Protein AF-A0A2A2HM88-F1 (afdb_monomer_lite)

Structure (mmCIF, N/CA/C/O backbone):
data_AF-A0A2A2HM88-F1
#
_entry.id   AF-A0A2A2HM88-F1
#
loop_
_atom_site.group_PDB
_atom_site.id
_atom_site.type_symbol
_atom_site.label_atom_id
_atom_site.label_alt_id
_atom_site.label_comp_id
_atom_site.label_asym_id
_atom_site.label_entity_id
_atom_site.label_seq_id
_atom_site.pdbx_PDB_ins_code
_atom_site.Cartn_x
_atom_site.Cartn_y
_atom_site.Cartn_z
_atom_site.occupancy
_atom_site.B_iso_or_equiv
_atom_site.auth_seq_id
_atom_site.auth_comp_id
_atom_site.auth_asym_id
_atom_site.auth_atom_id
_atom_site.pdbx_PDB_model_num
ATOM 1 N N . MET A 1 1 ? -1.600 10.017 25.098 1.00 60.62 1 MET A N 1
ATOM 2 C CA . MET A 1 1 ? -2.447 9.110 24.279 1.00 60.62 1 MET A CA 1
ATOM 3 C C . MET A 1 1 ? -2.686 9.650 22.866 1.00 60.62 1 MET A C 1
ATOM 5 O O . MET A 1 1 ? -2.336 8.953 21.924 1.00 60.62 1 MET A O 1
ATOM 9 N N . LYS A 1 2 ? -3.206 10.880 22.681 1.00 74.38 2 LYS A N 1
ATOM 10 C CA . LYS A 1 2 ? -3.435 11.463 21.337 1.00 74.38 2 LYS A CA 1
ATOM 11 C C . LYS A 1 2 ? -2.171 11.569 20.471 1.00 74.38 2 LYS A C 1
ATOM 13 O O . LYS A 1 2 ? -2.254 11.332 19.272 1.00 74.38 2 LYS A O 1
ATOM 18 N N . ASP A 1 3 ? -1.017 11.876 21.058 1.00 85.94 3 ASP A N 1
ATOM 19 C CA . ASP A 1 3 ? 0.213 12.075 20.275 1.00 85.94 3 ASP A CA 1
ATOM 20 C C . ASP A 1 3 ? 0.803 10.764 19.752 1.00 85.94 3 ASP A C 1
ATOM 22 O O . ASP A 1 3 ? 1.251 10.708 18.615 1.00 85.94 3 ASP A O 1
ATOM 26 N N . ILE A 1 4 ? 0.683 9.675 20.517 1.00 88.62 4 ILE A N 1
ATOM 27 C CA . ILE A 1 4 ? 1.069 8.329 20.065 1.00 88.62 4 ILE A CA 1
ATOM 28 C C . ILE A 1 4 ? 0.220 7.915 18.860 1.00 88.62 4 ILE A C 1
ATOM 30 O O . ILE A 1 4 ? 0.749 7.415 17.872 1.00 88.62 4 ILE A O 1
ATOM 34 N N . TYR A 1 5 ? -1.089 8.178 18.907 1.00 84.38 5 TYR A N 1
ATOM 35 C CA . TYR A 1 5 ? -1.985 7.886 17.789 1.00 84.38 5 TYR A CA 1
ATOM 36 C C . TYR A 1 5 ? -1.646 8.717 16.540 1.00 84.38 5 TYR A C 1
ATOM 38 O O . TYR A 1 5 ? -1.625 8.183 15.433 1.00 84.38 5 TYR A O 1
ATOM 46 N N . LYS A 1 6 ? -1.300 10.002 16.702 1.00 86.12 6 LYS A N 1
ATOM 47 C CA . LYS A 1 6 ? -0.826 10.847 15.591 1.00 86.12 6 LYS A CA 1
ATOM 48 C C . LYS A 1 6 ? 0.470 10.318 14.979 1.00 86.12 6 LYS A C 1
ATOM 50 O O . LYS A 1 6 ? 0.559 10.218 13.759 1.00 86.12 6 LYS A O 1
ATOM 55 N N . ILE A 1 7 ? 1.442 9.946 15.813 1.00 89.50 7 ILE A N 1
ATOM 56 C CA . ILE A 1 7 ? 2.715 9.370 15.360 1.00 89.50 7 ILE A CA 1
ATOM 57 C C . ILE A 1 7 ? 2.457 8.066 14.598 1.00 89.50 7 ILE A C 1
ATOM 59 O O . ILE A 1 7 ? 2.986 7.881 13.506 1.00 89.50 7 ILE A O 1
ATOM 63 N N . PHE A 1 8 ? 1.590 7.195 15.118 1.00 84.56 8 PHE A N 1
ATOM 64 C CA . PHE A 1 8 ? 1.199 5.959 14.443 1.00 84.56 8 PHE A CA 1
ATOM 65 C C . PHE A 1 8 ? 0.581 6.223 13.061 1.00 84.56 8 PHE A C 1
ATOM 67 O O . PHE A 1 8 ? 0.993 5.605 12.077 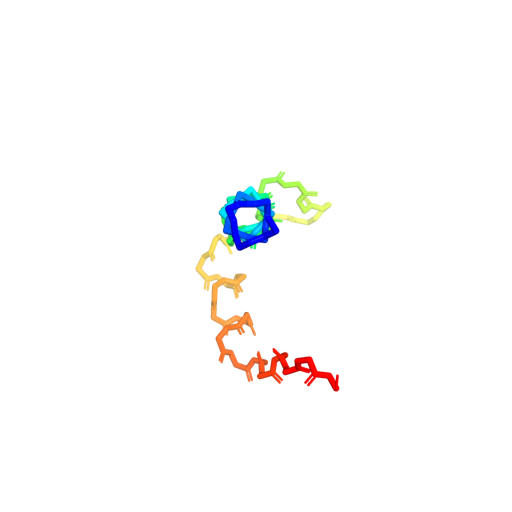1.00 84.56 8 PHE A O 1
ATOM 74 N N . LEU A 1 9 ? -0.363 7.165 12.957 1.00 84.06 9 LEU A N 1
ATOM 75 C CA . LEU A 1 9 ? -0.979 7.542 11.679 1.00 84.06 9 LEU A CA 1
ATOM 76 C C . LEU A 1 9 ? 0.040 8.123 10.692 1.00 84.06 9 LEU A C 1
ATOM 78 O O . LEU A 1 9 ? 0.011 7.795 9.509 1.00 84.06 9 LEU A O 1
ATOM 82 N N . GLN A 1 10 ? 0.966 8.952 11.166 1.00 85.31 10 GLN A N 1
ATOM 83 C CA . GLN A 1 10 ? 1.990 9.553 10.316 1.00 85.31 10 GLN A CA 1
ATOM 84 C C . GLN A 1 10 ? 2.977 8.502 9.792 1.00 85.31 10 GLN A C 1
ATOM 86 O O . GLN A 1 10 ? 3.247 8.451 8.593 1.00 85.31 10 GLN A O 1
ATOM 91 N N . VAL A 1 11 ? 3.474 7.624 10.668 1.00 86.06 11 VAL A N 1
ATOM 92 C CA . VAL A 1 11 ? 4.415 6.557 10.294 1.00 86.06 11 VAL A CA 1
ATOM 93 C C . VAL A 1 11 ? 3.759 5.555 9.343 1.00 86.06 11 VAL A C 1
ATOM 95 O O . VAL A 1 11 ? 4.362 5.179 8.338 1.00 86.06 11 VAL A O 1
ATOM 98 N N . SER A 1 12 ? 2.522 5.140 9.626 1.00 83.00 12 SER A N 1
ATOM 99 C CA . SER A 1 12 ? 1.786 4.215 8.755 1.00 83.00 12 SER A CA 1
ATOM 100 C C . SER A 1 12 ? 1.463 4.837 7.395 1.00 83.00 12 SER A C 1
ATOM 102 O O . SER A 1 12 ? 1.639 4.166 6.383 1.00 83.00 12 SER A O 1
ATOM 104 N N . SER A 1 13 ? 1.092 6.119 7.342 1.00 80.56 13 SER A N 1
ATOM 105 C CA . SER A 1 13 ? 0.856 6.844 6.085 1.00 80.56 13 SER A CA 1
ATOM 106 C C . SER A 1 13 ? 2.091 6.869 5.176 1.00 80.56 13 SER A C 1
ATOM 108 O O . SER A 1 13 ? 1.981 6.638 3.975 1.00 80.56 13 SER A O 1
ATOM 110 N N . VAL A 1 14 ? 3.287 7.070 5.744 1.00 81.06 14 VAL A N 1
ATOM 111 C CA . VAL A 1 14 ? 4.542 7.034 4.973 1.00 81.06 14 VAL A CA 1
ATOM 112 C C . VAL A 1 14 ? 4.845 5.616 4.481 1.00 81.06 14 VAL A C 1
ATOM 114 O O . VAL A 1 14 ? 5.129 5.422 3.297 1.00 81.06 14 VAL A O 1
ATOM 117 N N . ARG A 1 15 ? 4.745 4.614 5.366 1.00 81.56 15 ARG A N 1
ATOM 118 C CA . ARG A 1 15 ? 5.064 3.213 5.035 1.00 81.56 15 ARG A CA 1
ATOM 119 C C . ARG A 1 15 ? 4.101 2.575 4.037 1.00 81.56 15 ARG A C 1
ATOM 121 O O . ARG A 1 15 ? 4.527 1.728 3.263 1.00 81.56 15 ARG A O 1
ATOM 128 N N . TYR A 1 16 ? 2.836 2.980 4.051 1.00 79.56 16 TYR A N 1
ATOM 129 C CA . TYR A 1 16 ? 1.805 2.500 3.126 1.00 79.56 16 TYR A CA 1
ATOM 130 C C . TYR A 1 16 ? 1.445 3.539 2.063 1.00 79.56 16 TYR A C 1
ATOM 132 O O . TYR A 1 16 ? 0.367 3.488 1.469 1.00 79.56 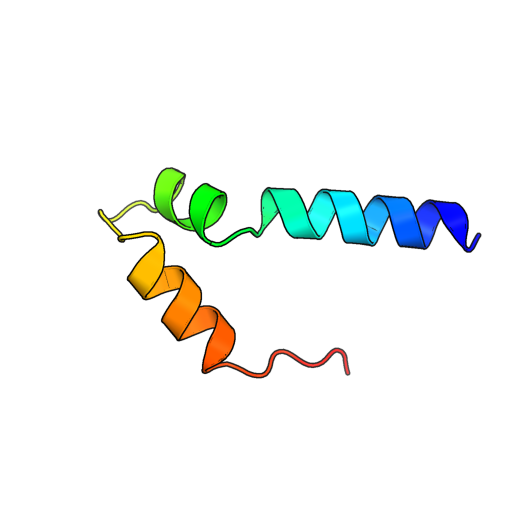16 TYR A O 1
ATOM 140 N N . SER A 1 17 ? 2.351 4.484 1.811 1.00 82.81 17 SER A N 1
ATOM 141 C CA . SER A 1 17 ? 2.225 5.370 0.665 1.00 82.81 17 SER A CA 1
ATOM 142 C C . SER A 1 17 ? 2.275 4.555 -0.625 1.00 82.81 17 SER A C 1
ATOM 144 O O . SER A 1 17 ? 2.934 3.516 -0.715 1.00 82.81 17 SER A O 1
ATOM 146 N N . SER A 1 18 ? 1.596 5.041 -1.660 1.00 79.06 18 SER A N 1
ATOM 147 C CA . SER A 1 18 ? 1.585 4.390 -2.969 1.00 79.06 18 SER A CA 1
ATOM 148 C C . SER A 1 18 ? 2.987 4.201 -3.557 1.00 79.06 18 SER A C 1
ATOM 150 O O . SER A 1 18 ? 3.182 3.315 -4.384 1.00 79.06 18 SER A O 1
ATOM 152 N N . LEU A 1 19 ? 3.948 5.038 -3.148 1.00 82.81 19 LEU A N 1
ATOM 153 C CA . LEU A 1 19 ? 5.334 4.991 -3.611 1.00 82.81 19 LEU A CA 1
ATOM 154 C C . LEU A 1 19 ? 6.058 3.821 -2.965 1.00 82.81 19 LEU A C 1
ATOM 156 O O . LEU A 1 19 ? 6.528 2.938 -3.672 1.00 82.81 19 LEU A O 1
ATOM 160 N N . ALA A 1 20 ? 6.022 3.754 -1.633 1.00 82.81 20 ALA A N 1
ATOM 161 C CA . ALA A 1 20 ? 6.600 2.644 -0.887 1.00 82.81 20 ALA A CA 1
ATOM 162 C C . ALA A 1 20 ? 6.008 1.298 -1.336 1.00 82.81 20 ALA A C 1
ATOM 164 O O . ALA A 1 20 ? 6.733 0.325 -1.509 1.00 82.81 20 ALA A O 1
ATOM 165 N N . LEU A 1 21 ? 4.696 1.248 -1.593 1.00 80.50 21 LEU A N 1
ATOM 166 C CA . LEU A 1 21 ? 4.015 0.047 -2.088 1.00 80.50 21 LEU A CA 1
ATOM 167 C C . LEU A 1 21 ? 4.414 -0.344 -3.520 1.00 80.50 21 LEU A C 1
ATOM 169 O O . LEU A 1 21 ? 4.424 -1.528 -3.846 1.00 80.50 21 LEU A O 1
ATOM 173 N N . SER A 1 22 ? 4.720 0.633 -4.372 1.00 83.38 22 SER A N 1
ATOM 174 C CA . SER A 1 22 ? 5.214 0.409 -5.734 1.00 83.38 22 SER A CA 1
ATOM 175 C C . SER A 1 22 ? 6.648 -0.132 -5.722 1.00 83.38 22 SER A C 1
ATOM 177 O O . SER A 1 22 ? 6.937 -1.074 -6.456 1.00 83.38 22 SER A O 1
ATOM 179 N N . GLU A 1 23 ? 7.507 0.380 -4.837 1.00 84.38 23 GLU A N 1
ATOM 180 C CA . GLU A 1 23 ? 8.913 -0.035 -4.703 1.00 84.38 23 GLU A C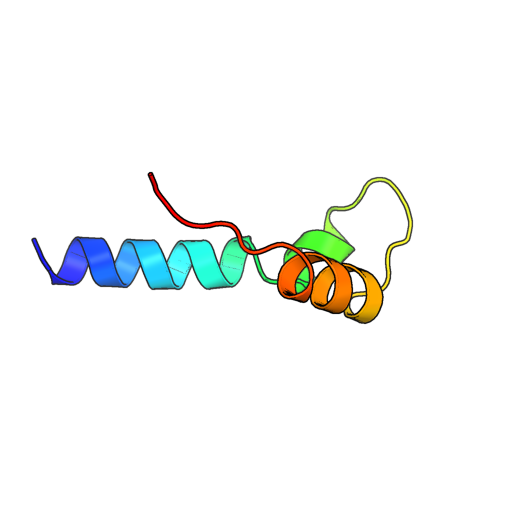A 1
ATOM 181 C C . GLU A 1 23 ? 9.080 -1.462 -4.165 1.00 84.38 23 GLU A C 1
ATOM 183 O O . GLU A 1 23 ? 9.974 -2.186 -4.596 1.00 84.38 23 GLU A O 1
ATOM 188 N N . VAL A 1 24 ? 8.223 -1.885 -3.231 1.00 84.06 24 VAL A N 1
ATOM 189 C CA . VAL A 1 24 ? 8.300 -3.225 -2.611 1.00 84.06 24 VAL A CA 1
ATOM 190 C C . VAL A 1 24 ? 7.462 -4.280 -3.337 1.00 84.06 24 VAL A C 1
ATOM 192 O O . VAL A 1 24 ? 7.370 -5.422 -2.885 1.00 84.06 24 VAL A O 1
ATOM 195 N N . SER A 1 25 ? 6.806 -3.909 -4.437 1.00 77.75 25 SER A N 1
ATOM 196 C CA . SER A 1 25 ? 5.938 -4.818 -5.175 1.00 77.75 25 SER A CA 1
ATOM 197 C C . SER A 1 25 ? 6.759 -5.888 -5.916 1.00 77.75 25 SER A C 1
ATOM 199 O O . SER A 1 25 ? 7.692 -5.547 -6.642 1.00 77.75 25 SER A O 1
ATOM 201 N N . PRO A 1 26 ? 6.385 -7.181 -5.828 1.00 80.44 26 PRO A N 1
ATOM 202 C CA . PRO A 1 26 ? 7.059 -8.261 -6.559 1.00 80.44 26 PRO A CA 1
ATOM 203 C C . PRO A 1 26 ? 6.879 -8.157 -8.083 1.00 80.44 26 PRO A C 1
ATOM 205 O O . PRO A 1 26 ? 7.625 -8.767 -8.844 1.00 80.44 26 PRO A O 1
ATOM 208 N N . SER A 1 27 ? 5.887 -7.387 -8.533 1.00 81.50 27 SER A N 1
ATOM 209 C CA . SER A 1 27 ? 5.664 -7.028 -9.934 1.00 81.50 27 SER A CA 1
ATOM 210 C C . SER A 1 27 ? 5.951 -5.542 -10.165 1.00 81.50 27 SER A C 1
ATOM 212 O O . SER A 1 27 ? 5.650 -4.744 -9.277 1.00 81.50 27 SER A O 1
ATOM 214 N N . PRO A 1 28 ? 6.438 -5.125 -11.347 1.00 77.81 28 PRO A N 1
ATOM 215 C CA . PRO A 1 28 ? 6.636 -3.711 -11.653 1.00 77.81 28 PRO A CA 1
ATOM 216 C C . PRO A 1 28 ? 5.282 -2.992 -11.710 1.00 77.81 28 PRO A C 1
ATOM 218 O O . PRO A 1 28 ? 4.565 -3.030 -12.710 1.00 77.81 28 PRO A O 1
ATOM 221 N N . LEU A 1 29 ? 4.910 -2.354 -10.601 1.00 79.75 29 LEU A N 1
ATOM 222 C CA . LEU A 1 29 ? 3.705 -1.546 -10.479 1.00 79.75 29 LEU A CA 1
ATOM 223 C C . LEU A 1 29 ? 4.113 -0.084 -10.453 1.00 79.75 29 LEU A C 1
ATOM 225 O O . LEU A 1 29 ? 4.915 0.312 -9.619 1.00 79.75 29 LEU A O 1
ATOM 229 N N . SER A 1 30 ? 3.529 0.731 -11.330 1.00 83.06 30 SER A N 1
ATOM 230 C CA . SER A 1 30 ? 3.666 2.184 -11.225 1.00 83.06 30 SER A CA 1
ATOM 231 C C . SER A 1 30 ? 2.961 2.694 -9.967 1.00 83.06 30 SER A C 1
ATOM 233 O O . SER A 1 30 ? 1.831 2.288 -9.662 1.00 83.06 30 SER A O 1
ATOM 235 N N . HIS A 1 31 ? 3.598 3.655 -9.300 1.00 81.50 31 HIS A N 1
ATOM 236 C CA . HIS A 1 31 ? 3.017 4.475 -8.242 1.00 81.50 31 HIS A CA 1
ATOM 237 C C . HIS A 1 31 ? 1.593 4.962 -8.570 1.00 81.50 31 HIS A C 1
ATOM 239 O O . HIS A 1 31 ? 0.711 4.951 -7.706 1.00 81.50 31 HIS A O 1
ATOM 245 N N . ASP A 1 32 ? 1.341 5.366 -9.818 1.00 84.88 32 ASP A N 1
ATOM 246 C CA . ASP A 1 32 ? 0.051 5.932 -10.225 1.00 84.88 32 ASP A CA 1
ATOM 247 C C . ASP A 1 32 ? -1.051 4.876 -10.266 1.0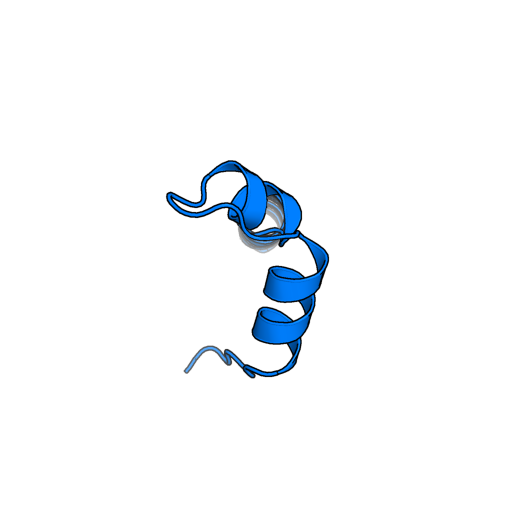0 84.88 32 ASP A C 1
ATOM 249 O O . ASP A 1 32 ? -2.212 5.155 -9.954 1.00 84.88 32 ASP A O 1
ATOM 253 N N . THR A 1 33 ? -0.697 3.640 -10.615 1.00 83.38 33 THR A N 1
ATOM 254 C CA . THR A 1 33 ? -1.620 2.502 -10.596 1.00 83.38 33 THR A CA 1
ATOM 255 C C . THR A 1 33 ? -1.988 2.139 -9.161 1.00 83.38 33 THR A C 1
ATOM 257 O O . THR A 1 33 ? -3.175 1.984 -8.863 1.00 83.38 33 THR A O 1
ATOM 260 N N . VAL A 1 34 ? -1.005 2.091 -8.256 1.00 83.75 34 VAL A N 1
ATOM 261 C CA . VAL A 1 34 ? -1.237 1.829 -6.825 1.00 83.75 34 VAL A CA 1
ATOM 262 C C . VAL A 1 34 ? -2.073 2.946 -6.197 1.00 83.75 34 VAL A C 1
ATOM 264 O O . VAL A 1 34 ? -3.073 2.670 -5.537 1.00 83.75 34 VAL A O 1
ATOM 267 N N . SER A 1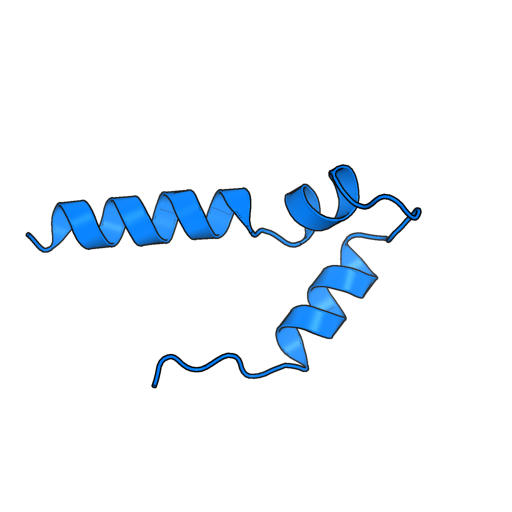 35 ? -1.745 4.209 -6.482 1.00 83.88 35 SER A N 1
ATOM 268 C CA . SER A 1 35 ? -2.507 5.374 -6.016 1.00 83.88 35 SER A CA 1
ATOM 269 C C . SER A 1 35 ? -3.965 5.333 -6.462 1.00 83.88 35 SER A C 1
ATOM 271 O O . SER A 1 35 ? -4.872 5.592 -5.670 1.00 83.88 35 SER A O 1
ATOM 273 N N . ARG A 1 36 ? -4.211 5.003 -7.734 1.00 86.12 36 ARG A N 1
ATOM 274 C CA . ARG A 1 36 ? -5.567 4.893 -8.286 1.00 86.12 36 ARG A CA 1
ATOM 275 C C . ARG A 1 36 ? -6.346 3.754 -7.637 1.00 86.12 36 ARG A C 1
ATOM 277 O O . ARG A 1 36 ? -7.527 3.921 -7.342 1.00 86.12 36 ARG A O 1
ATOM 284 N N . TRP A 1 37 ? -5.690 2.621 -7.397 1.00 84.31 37 TRP A N 1
ATOM 285 C CA . TRP A 1 37 ? -6.293 1.466 -6.739 1.00 84.31 37 TRP A CA 1
ATOM 286 C C . TRP A 1 37 ? -6.631 1.743 -5.267 1.00 84.31 37 TRP A C 1
ATOM 288 O O . TRP A 1 37 ? -7.740 1.449 -4.830 1.00 84.31 37 TRP A O 1
ATOM 298 N N . LEU A 1 38 ? -5.732 2.390 -4.519 1.00 80.75 38 LEU A N 1
ATOM 299 C CA . LEU A 1 38 ? -6.000 2.806 -3.139 1.00 80.75 38 LEU A CA 1
ATOM 300 C C . LEU A 1 38 ? -7.154 3.810 -3.059 1.00 80.75 38 LEU A C 1
ATOM 302 O O . LEU A 1 38 ? -7.985 3.710 -2.166 1.00 80.75 38 LEU A O 1
ATOM 306 N N . LYS A 1 39 ? -7.249 4.750 -4.009 1.00 82.62 39 LYS A N 1
ATOM 307 C CA . LYS A 1 39 ? -8.359 5.717 -4.068 1.00 82.62 39 LYS A CA 1
ATOM 308 C C . LYS A 1 39 ? -9.696 5.079 -4.452 1.00 82.62 39 LYS A C 1
ATOM 310 O O . LYS A 1 39 ? -10.734 5.551 -3.999 1.00 82.62 39 LYS A O 1
ATOM 315 N N . SER A 1 40 ? -9.695 4.034 -5.285 1.00 85.19 40 SER A N 1
ATOM 316 C CA . SER A 1 40 ? -10.933 3.345 -5.682 1.00 85.19 40 SER A CA 1
ATOM 317 C C . SER A 1 40 ? -11.479 2.431 -4.583 1.00 85.19 40 SER A C 1
ATOM 319 O O . SER A 1 40 ? -12.675 2.134 -4.554 1.00 85.19 40 SER A O 1
ATOM 321 N N . ARG A 1 41 ? -10.624 1.994 -3.654 1.00 79.75 41 ARG A N 1
ATOM 322 C CA . ARG A 1 41 ? -11.001 1.157 -2.517 1.00 79.75 41 ARG A CA 1
ATOM 323 C C . ARG A 1 41 ? -11.196 2.013 -1.266 1.00 79.75 41 ARG A C 1
ATOM 325 O O . ARG A 1 41 ? -10.256 2.531 -0.682 1.00 79.75 41 ARG A O 1
ATOM 332 N N . CYS A 1 42 ? -12.438 2.125 -0.802 1.00 72.31 42 CYS A N 1
ATOM 333 C CA . CYS A 1 42 ? -12.735 2.790 0.465 1.00 72.31 42 CYS A CA 1
ATOM 334 C C . CYS A 1 42 ? -12.476 1.829 1.638 1.00 72.31 42 CYS A C 1
ATOM 336 O O . CYS A 1 42 ? -13.388 1.146 2.108 1.00 72.31 42 CYS A O 1
ATOM 338 N N . PHE A 1 43 ? -11.225 1.750 2.095 1.00 68.56 43 PHE A N 1
ATOM 339 C CA . PHE A 1 43 ? -10.874 1.021 3.314 1.00 68.56 43 PHE A CA 1
ATOM 340 C C . PHE A 1 43 ? -11.282 1.854 4.531 1.00 68.56 43 PHE A C 1
ATOM 342 O O . PHE A 1 43 ? -10.582 2.783 4.928 1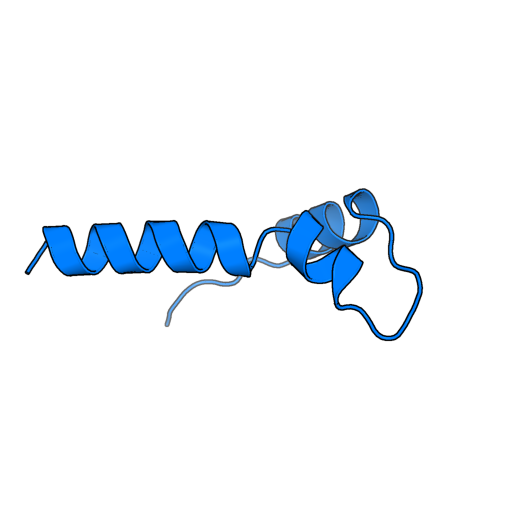.00 68.56 43 PHE A O 1
ATOM 349 N N . ARG A 1 44 ? -12.449 1.552 5.104 1.00 70.56 44 ARG A N 1
ATOM 350 C CA . ARG A 1 44 ? -12.892 2.154 6.365 1.00 70.56 44 ARG A CA 1
ATOM 351 C C . ARG A 1 44 ? -12.598 1.204 7.524 1.00 70.56 44 ARG A C 1
ATOM 353 O O . ARG A 1 44 ? -12.894 0.014 7.390 1.00 70.56 44 ARG A O 1
ATOM 360 N N . PRO A 1 45 ? -12.043 1.701 8.643 1.00 67.44 45 PRO A N 1
ATOM 361 C CA . PRO A 1 45 ? -12.017 0.938 9.886 1.00 67.44 45 PRO A CA 1
ATOM 362 C C . PRO A 1 45 ? -13.453 0.532 10.259 1.00 67.44 45 PRO A C 1
ATOM 364 O O . PRO A 1 45 ? -14.367 1.337 10.069 1.00 67.44 45 PRO A O 1
ATOM 367 N N . LYS A 1 46 ? -13.647 -0.707 10.726 1.00 64.56 46 LYS A N 1
ATOM 368 C CA . LYS A 1 46 ? -14.912 -1.146 11.337 1.00 64.56 46 LYS A CA 1
ATOM 369 C C . LYS A 1 46 ? -15.046 -0.595 12.748 1.00 64.56 46 LYS A C 1
ATOM 371 O O . LYS A 1 46 ? -13.995 -0.480 13.417 1.00 64.56 46 LYS A O 1
#

Secondary structure (DSSP, 8-state):
-HHHHHHHHHHHHHHTSHHHHHHT-SS---HHHHHHHHHHS-----

Radius of gyration: 12.69 Å; chains: 1; bounding box: 24×20×36 Å

Sequence (46 aa):
MKDIYKIFLQVSSVRYSSLALSEVSPSPLSHDTVSRWLKSRCFRPK

pLDDT: mean 80.76, std 6.04, range [60.62, 89.5]

Foldseek 3Di:
DVVVVVVVVVVVCVCPQLVVCCVPDPDNDDSVNSVVVVVVDDDDDD